Protein AF-A0A377AXT2-F1 (afdb_monomer_lite)

Secondary structure (DSSP, 8-state):
-HHHHHHHHHHHHTSPP--HHHHHHHTS---TTEEEEEEETTEEEEEE--HHHHHHHT--S-----

Foldseek 3Di:
DVVVVVVVCVVCVP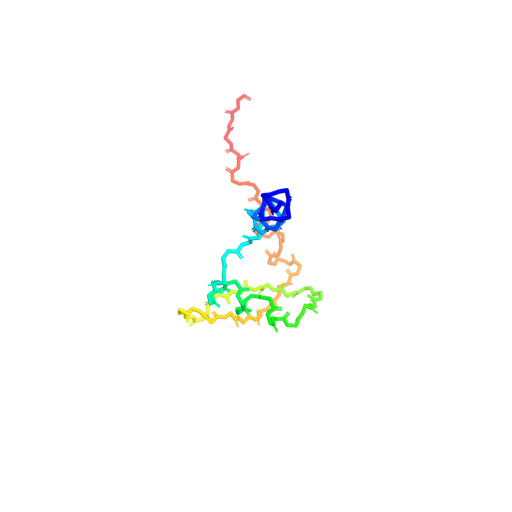DDPDDLLVVQVVPADDDPQWDWDAPDHSHIDIDGHDPVNVVVVPPDPPPDDD

Organism: Escherichia coli (NCBI:txid562)

Structure (mmCIF, N/CA/C/O backbone):
data_AF-A0A377AXT2-F1
#
_entry.id   AF-A0A377AXT2-F1
#
loop_
_atom_site.group_PDB
_atom_site.id
_atom_site.type_symbol
_atom_site.label_atom_id
_atom_site.label_alt_id
_atom_site.label_comp_id
_atom_site.label_asym_id
_atom_site.label_entity_id
_atom_site.label_seq_id
_atom_site.pdbx_PDB_ins_code
_atom_site.Cartn_x
_atom_site.Cartn_y
_atom_site.Cartn_z
_atom_site.occupancy
_atom_site.B_iso_or_equiv
_atom_site.auth_seq_id
_atom_site.auth_comp_id
_atom_site.auth_asym_id
_atom_site.auth_atom_id
_atom_site.pdbx_PDB_model_num
ATOM 1 N N . MET A 1 1 ? 22.853 11.309 -33.547 1.00 63.09 1 MET A N 1
ATOM 2 C CA . MET A 1 1 ? 22.033 10.127 -33.201 1.00 63.09 1 MET A CA 1
ATOM 3 C C . MET A 1 1 ? 22.161 9.722 -31.728 1.00 63.09 1 MET A C 1
ATOM 5 O O . MET A 1 1 ? 21.145 9.439 -31.118 1.00 63.09 1 MET A O 1
ATOM 9 N N . THR A 1 2 ? 23.351 9.765 -31.113 1.00 78.38 2 THR A N 1
ATOM 10 C CA . THR A 1 2 ? 23.588 9.384 -29.696 1.00 78.38 2 THR A CA 1
ATOM 11 C C . THR A 1 2 ? 22.839 10.225 -28.657 1.00 78.38 2 THR A C 1
ATOM 13 O O . THR A 1 2 ? 22.278 9.675 -27.721 1.00 78.38 2 THR A O 1
ATOM 16 N N . ARG A 1 3 ? 22.713 11.541 -28.876 1.00 83.31 3 ARG A N 1
ATOM 17 C CA . ARG A 1 3 ? 22.047 12.480 -27.947 1.00 83.31 3 ARG A CA 1
ATOM 18 C C . ARG A 1 3 ? 20.604 12.099 -27.582 1.00 83.31 3 ARG A C 1
ATOM 20 O O . ARG A 1 3 ? 20.170 12.379 -26.473 1.00 83.31 3 ARG A O 1
ATOM 27 N N . PHE A 1 4 ? 19.869 11.474 -28.503 1.00 88.25 4 PHE A N 1
ATOM 28 C CA . PHE A 1 4 ? 18.502 11.013 -28.246 1.00 88.25 4 PHE A CA 1
ATOM 29 C C . PHE A 1 4 ? 18.489 9.738 -27.393 1.00 88.25 4 PHE A C 1
ATOM 31 O O . PHE A 1 4 ? 17.735 9.653 -26.428 1.00 88.25 4 PHE A O 1
ATOM 38 N N . CYS A 1 5 ? 19.365 8.776 -27.694 1.00 85.56 5 CYS A N 1
ATOM 39 C CA . CYS A 1 5 ? 19.503 7.546 -26.913 1.00 85.56 5 CYS A CA 1
ATOM 40 C C . CYS A 1 5 ? 19.948 7.829 -25.470 1.00 85.56 5 CYS A C 1
ATOM 42 O O . CYS A 1 5 ? 19.392 7.252 -24.535 1.00 85.56 5 CYS A O 1
ATOM 44 N N . ASP A 1 6 ? 20.889 8.757 -25.281 1.00 89.44 6 ASP A N 1
ATOM 45 C CA . ASP A 1 6 ? 21.355 9.176 -23.953 1.00 89.44 6 ASP A CA 1
ATOM 46 C C . ASP A 1 6 ? 20.219 9.824 -23.149 1.00 89.44 6 ASP A C 1
ATOM 48 O O . ASP A 1 6 ? 20.026 9.532 -21.969 1.00 89.44 6 ASP A O 1
ATOM 52 N N . HIS A 1 7 ? 19.412 10.661 -23.808 1.00 88.12 7 HIS A N 1
ATOM 53 C CA . HIS A 1 7 ? 18.262 11.308 -23.188 1.00 88.12 7 HIS A CA 1
ATOM 54 C C . HIS A 1 7 ? 17.184 10.297 -22.772 1.00 88.12 7 HIS A C 1
ATOM 56 O O . HIS A 1 7 ? 16.688 10.365 -21.649 1.00 88.12 7 HIS A O 1
ATOM 62 N N . MET A 1 8 ? 16.875 9.322 -23.633 1.00 91.19 8 MET A N 1
ATOM 63 C CA . MET A 1 8 ? 15.922 8.246 -23.330 1.00 91.19 8 MET A CA 1
ATOM 64 C C . MET A 1 8 ? 16.414 7.335 -22.196 1.00 91.19 8 MET A C 1
ATOM 66 O O . MET A 1 8 ? 15.631 6.959 -21.325 1.00 91.19 8 MET A O 1
ATOM 70 N N . THR A 1 9 ? 17.713 7.025 -22.162 1.00 89.81 9 THR A N 1
ATOM 71 C CA . THR A 1 9 ? 18.325 6.211 -21.099 1.00 89.81 9 THR A CA 1
ATOM 72 C C . THR A 1 9 ? 18.262 6.937 -19.757 1.00 89.81 9 THR A C 1
ATOM 74 O O . THR A 1 9 ? 17.833 6.363 -18.758 1.00 89.81 9 THR A O 1
ATOM 77 N N . ASN A 1 10 ? 18.603 8.227 -19.739 1.00 89.00 10 ASN A N 1
ATOM 78 C CA . ASN A 1 10 ? 18.547 9.045 -18.531 1.00 89.00 10 ASN A CA 1
ATOM 79 C C . ASN A 1 10 ? 17.104 9.257 -18.033 1.00 89.00 10 ASN A C 1
ATOM 81 O O . ASN A 1 10 ? 16.844 9.209 -16.833 1.00 89.00 10 ASN A O 1
ATOM 85 N N . ALA A 1 11 ? 16.143 9.432 -18.947 1.00 87.88 11 ALA A N 1
ATOM 86 C CA . ALA A 1 11 ? 14.728 9.573 -18.600 1.00 87.88 11 ALA A CA 1
ATOM 87 C C . ALA A 1 11 ? 14.148 8.321 -17.909 1.00 87.88 11 ALA A C 1
ATOM 89 O O . ALA A 1 11 ? 13.235 8.434 -17.079 1.00 87.88 11 ALA A O 1
ATOM 90 N N . LEU A 1 12 ? 14.677 7.137 -18.237 1.00 87.50 12 LEU A N 1
ATOM 91 C CA . LEU A 1 12 ? 14.234 5.856 -17.688 1.00 87.50 12 LEU A CA 1
ATOM 92 C C . LEU A 1 12 ? 15.024 5.420 -16.443 1.00 87.50 12 LEU A C 1
ATOM 94 O O . LEU A 1 12 ? 14.463 4.725 -15.601 1.00 87.50 12 LEU A O 1
ATOM 98 N N . ALA A 1 13 ? 16.271 5.872 -16.274 1.00 84.62 13 ALA A N 1
ATOM 99 C CA . ALA A 1 13 ? 17.153 5.477 -15.169 1.00 84.62 13 ALA A CA 1
ATOM 100 C C . ALA A 1 13 ? 16.582 5.751 -13.761 1.00 84.62 13 ALA A C 1
ATOM 102 O O . ALA A 1 13 ? 16.921 5.050 -12.813 1.00 84.62 13 ALA A O 1
ATOM 103 N N . GLY A 1 14 ? 15.705 6.749 -13.614 1.00 80.19 14 GLY A N 1
ATOM 104 C CA . GLY A 1 14 ? 15.057 7.078 -12.337 1.00 80.19 14 GLY A CA 1
ATOM 105 C C . GLY A 1 14 ? 13.715 6.380 -12.088 1.00 80.19 14 GLY A C 1
ATOM 106 O O . GLY A 1 14 ? 13.073 6.646 -11.073 1.00 80.19 14 GLY A O 1
ATOM 107 N N . LYS A 1 15 ? 13.227 5.554 -13.020 1.00 84.50 15 LYS A N 1
ATOM 108 C CA . LYS A 1 15 ? 11.954 4.839 -12.861 1.00 84.50 15 LYS A CA 1
ATOM 109 C C . LYS A 1 15 ? 12.200 3.539 -12.097 1.00 84.50 15 LYS A C 1
ATOM 111 O O . LYS A 1 15 ? 13.171 2.837 -12.365 1.00 84.50 15 LYS A O 1
ATOM 116 N N . GLN A 1 16 ? 11.309 3.202 -11.166 1.00 79.38 16 GLN A N 1
ATOM 117 C CA . GLN A 1 16 ? 11.345 1.880 -10.543 1.00 79.38 16 GLN A CA 1
ATOM 118 C C . GLN A 1 16 ? 11.093 0.807 -11.621 1.00 79.38 16 GLN A C 1
ATOM 120 O O . GLN A 1 16 ? 10.193 0.994 -12.449 1.00 79.38 16 GLN A O 1
ATOM 125 N N . PRO A 1 17 ? 11.863 -0.298 -11.645 1.00 77.81 17 PRO A N 1
ATOM 126 C CA . PRO A 1 17 ? 11.563 -1.449 -12.490 1.00 77.81 17 PRO A CA 1
ATOM 127 C C . PRO A 1 17 ? 10.134 -1.935 -12.243 1.00 77.81 17 PRO A C 1
ATOM 129 O O . PRO A 1 17 ? 9.620 -1.807 -11.131 1.00 77.81 17 PRO A O 1
ATOM 132 N N . LYS A 1 18 ? 9.488 -2.502 -13.269 1.00 79.56 18 LYS A N 1
ATOM 133 C CA . LYS A 1 18 ? 8.155 -3.087 -13.104 1.00 79.56 18 LYS A CA 1
ATOM 134 C C . LYS A 1 18 ? 8.248 -4.262 -12.132 1.00 79.56 18 LYS A C 1
ATOM 136 O O . LYS A 1 18 ? 8.694 -5.342 -12.503 1.00 79.56 18 LYS A O 1
ATOM 141 N N . ASP A 1 19 ? 7.802 -4.016 -10.913 1.00 87.12 19 ASP A N 1
ATOM 142 C CA . ASP A 1 19 ? 7.741 -4.986 -9.836 1.00 87.12 19 ASP A CA 1
ATOM 143 C C . ASP A 1 19 ? 6.270 -5.287 -9.522 1.00 87.12 19 ASP A C 1
ATOM 145 O O . ASP A 1 19 ? 5.422 -4.385 -9.472 1.00 87.12 19 ASP A O 1
ATOM 149 N N . ALA A 1 20 ? 5.944 -6.571 -9.392 1.00 88.06 20 ALA A N 1
ATOM 150 C CA . ALA A 1 20 ? 4.568 -7.012 -9.199 1.00 88.06 20 ALA A CA 1
ATOM 151 C C . ALA A 1 20 ? 4.028 -6.592 -7.819 1.00 88.06 20 ALA A C 1
ATOM 153 O O . ALA A 1 20 ? 2.855 -6.234 -7.707 1.00 88.06 20 ALA A O 1
ATOM 154 N N . THR A 1 21 ? 4.892 -6.483 -6.807 1.00 89.88 21 THR A N 1
ATOM 155 C CA . THR A 1 21 ? 4.537 -5.963 -5.483 1.00 89.88 21 THR A CA 1
ATOM 156 C C . THR A 1 21 ? 4.297 -4.449 -5.517 1.00 89.88 21 THR A C 1
ATOM 158 O O . THR A 1 21 ? 3.308 -3.978 -4.948 1.00 89.88 21 THR A O 1
ATOM 161 N N . LEU A 1 22 ? 5.121 -3.672 -6.234 1.00 90.19 22 LEU A N 1
ATOM 162 C CA . LEU A 1 22 ? 4.861 -2.233 -6.439 1.00 90.19 22 LEU A CA 1
ATOM 163 C C . LEU A 1 22 ? 3.564 -1.985 -7.217 1.00 90.19 22 LEU A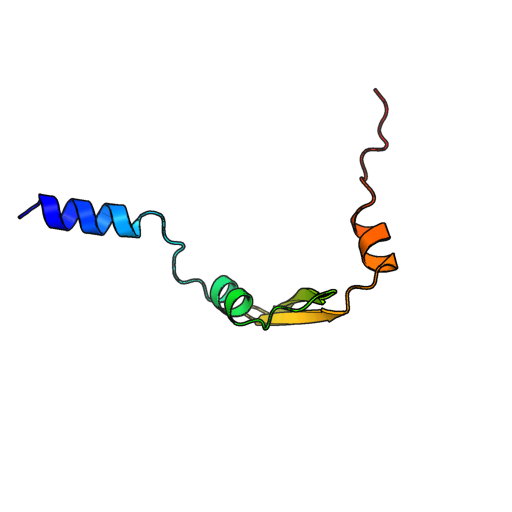 C 1
ATOM 165 O O . LEU A 1 22 ? 2.823 -1.055 -6.899 1.00 90.19 22 LEU A O 1
ATOM 169 N N . THR A 1 23 ? 3.276 -2.831 -8.206 1.00 89.38 23 THR A N 1
ATOM 170 C CA . THR A 1 23 ? 2.026 -2.768 -8.974 1.00 89.38 23 THR A CA 1
ATOM 171 C C . THR A 1 23 ? 0.824 -3.018 -8.061 1.00 89.38 23 THR A C 1
ATOM 173 O O . THR A 1 23 ? -0.094 -2.203 -8.032 1.00 89.38 23 THR A O 1
ATOM 176 N N . ALA A 1 24 ? 0.871 -4.069 -7.236 1.00 91.81 24 ALA A N 1
ATOM 177 C CA . ALA A 1 24 ? -0.201 -4.398 -6.297 1.00 91.81 24 ALA A CA 1
ATOM 178 C C . ALA A 1 24 ? -0.467 -3.283 -5.268 1.00 91.81 24 ALA A C 1
ATOM 180 O O . ALA A 1 24 ? -1.608 -3.071 -4.858 1.00 91.81 24 ALA A O 1
ATOM 181 N N . LEU A 1 25 ? 0.571 -2.551 -4.850 1.00 91.31 25 LEU A N 1
ATOM 182 C CA . LEU A 1 25 ? 0.417 -1.399 -3.960 1.00 91.31 25 LEU A CA 1
ATOM 183 C C . LEU A 1 25 ? -0.183 -0.182 -4.684 1.00 91.31 25 LEU A C 1
ATOM 185 O O . LEU A 1 25 ? -1.005 0.525 -4.104 1.00 91.31 25 LEU A O 1
ATOM 189 N N . ALA A 1 26 ? 0.213 0.059 -5.937 1.00 91.12 26 ALA A N 1
ATOM 190 C CA . ALA A 1 26 ? -0.279 1.175 -6.747 1.00 91.12 26 ALA A CA 1
ATOM 191 C C . ALA A 1 26 ? -1.744 1.004 -7.189 1.00 91.12 26 ALA A C 1
ATOM 193 O O . ALA A 1 26 ? -2.442 1.996 -7.383 1.00 91.12 26 ALA A O 1
ATOM 194 N N . GLU A 1 27 ? -2.218 -0.237 -7.323 1.00 91.62 27 GLU A N 1
ATOM 195 C CA . GLU A 1 27 ? -3.613 -0.565 -7.660 1.00 91.62 27 GLU A CA 1
ATOM 196 C C . GLU A 1 27 ? -4.599 -0.327 -6.500 1.00 91.62 27 GLU A C 1
ATOM 198 O O . GLU A 1 27 ? -5.817 -0.375 -6.686 1.00 91.62 27 GLU A O 1
ATOM 203 N N . LEU A 1 28 ? -4.102 -0.071 -5.290 1.00 92.56 28 LEU A N 1
ATOM 204 C CA . LEU A 1 28 ? -4.925 -0.010 -4.091 1.00 92.56 28 LEU A CA 1
ATOM 205 C C . LEU A 1 28 ? -5.684 1.324 -3.981 1.00 92.56 28 LEU A C 1
ATOM 207 O O . LEU A 1 28 ? -5.091 2.402 -4.001 1.00 92.56 28 LEU A O 1
ATOM 211 N N . ALA A 1 29 ? -7.008 1.260 -3.806 1.00 90.44 29 ALA A N 1
ATOM 212 C CA . ALA A 1 29 ? -7.857 2.447 -3.690 1.00 90.44 29 ALA A CA 1
ATOM 213 C C . ALA A 1 29 ? -7.562 3.226 -2.397 1.00 90.44 29 ALA A C 1
ATOM 215 O O . ALA A 1 29 ? -7.960 2.817 -1.306 1.00 90.44 29 ALA A O 1
ATOM 216 N N . THR A 1 30 ? -6.871 4.360 -2.508 1.00 85.19 30 THR A N 1
ATOM 217 C CA . THR A 1 30 ? -6.482 5.159 -1.344 1.00 85.19 30 THR A CA 1
ATOM 218 C C . THR A 1 30 ? -7.704 5.743 -0.633 1.00 85.19 30 THR A C 1
ATOM 220 O O . THR A 1 30 ? -8.661 6.219 -1.243 1.00 8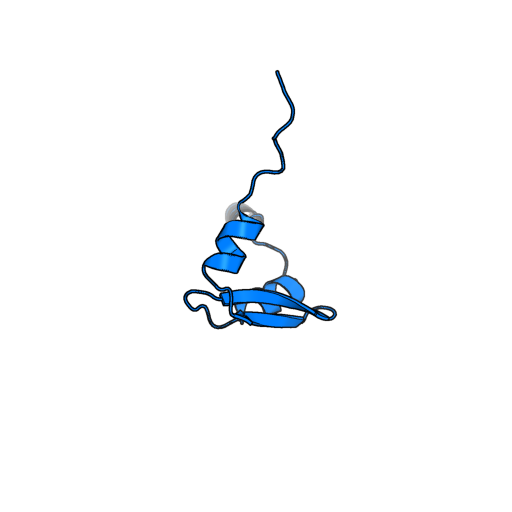5.19 30 THR A O 1
ATOM 223 N N . SER A 1 31 ? -7.693 5.677 0.697 1.00 89.56 31 SER A N 1
ATOM 224 C CA . SER A 1 31 ? -8.760 6.201 1.545 1.00 89.56 31 SER A CA 1
ATOM 225 C C . SER A 1 31 ? -8.198 6.576 2.913 1.00 89.56 31 SER A C 1
ATOM 227 O O . SER A 1 31 ? -7.193 6.012 3.355 1.00 89.56 31 SER A O 1
ATOM 229 N N . ALA A 1 32 ? -8.840 7.539 3.574 1.00 91.69 32 ALA A N 1
ATOM 230 C CA . ALA A 1 32 ? -8.482 7.929 4.929 1.00 91.69 32 ALA A CA 1
ATOM 231 C C . ALA A 1 32 ? -8.615 6.739 5.892 1.00 91.69 32 ALA A C 1
ATOM 233 O O . ALA A 1 32 ? -9.449 5.853 5.702 1.00 91.69 32 ALA A O 1
ATOM 234 N N . ASP A 1 33 ? -7.780 6.727 6.933 1.00 93.19 33 ASP A N 1
ATOM 235 C CA . ASP A 1 33 ? -7.839 5.726 8.004 1.00 93.19 33 ASP A CA 1
ATOM 236 C C . ASP A 1 33 ? -7.723 4.268 7.504 1.00 93.19 33 ASP A C 1
ATOM 238 O O . ASP A 1 33 ? -8.292 3.346 8.094 1.00 93.19 33 ASP A O 1
ATOM 242 N N . LYS A 1 34 ? -6.975 4.035 6.417 1.00 93.50 34 LYS A N 1
ATOM 243 C CA . LYS A 1 34 ? -6.648 2.697 5.905 1.00 93.50 34 LYS A CA 1
ATOM 244 C C . LYS A 1 34 ? -5.145 2.438 5.929 1.00 93.50 34 LYS A C 1
ATOM 246 O O . LYS A 1 34 ? -4.353 3.324 5.624 1.00 93.50 34 LYS A O 1
ATOM 251 N N . LEU A 1 35 ? -4.767 1.206 6.262 1.00 93.56 35 LEU A N 1
ATOM 252 C CA . LEU A 1 35 ? -3.386 0.730 6.222 1.00 93.56 35 LEU A CA 1
ATOM 253 C C . LEU A 1 35 ? -3.242 -0.349 5.139 1.00 93.56 35 LEU A C 1
ATOM 255 O O . LEU A 1 35 ? -3.912 -1.382 5.240 1.00 93.56 35 LEU A O 1
ATOM 259 N N . PRO A 1 36 ? -2.384 -0.140 4.127 1.00 94.88 36 PRO A N 1
ATOM 260 C CA . PRO A 1 36 ? -1.962 -1.200 3.221 1.00 94.88 36 PRO A CA 1
ATOM 261 C C . PRO A 1 36 ? -1.181 -2.291 3.954 1.00 94.88 36 PRO A C 1
ATOM 263 O O . PRO A 1 36 ? -0.321 -1.995 4.783 1.00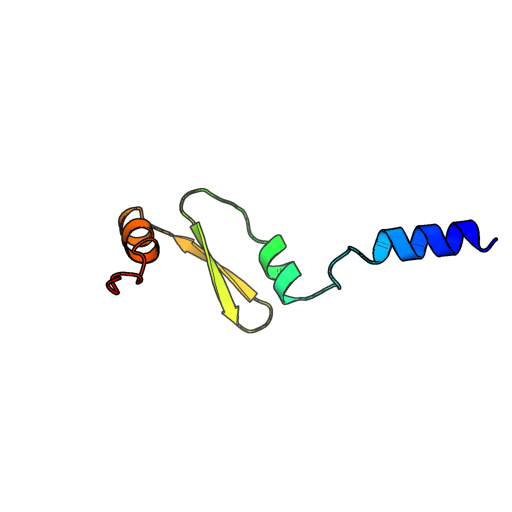 94.88 36 PRO A O 1
ATOM 266 N N . TYR A 1 37 ? -1.452 -3.549 3.626 1.00 93.81 37 TYR A N 1
ATOM 267 C CA . TYR A 1 37 ? -0.691 -4.702 4.100 1.00 93.81 37 TYR A CA 1
ATOM 268 C C . TYR A 1 37 ? -0.656 -5.795 3.027 1.00 93.81 37 TYR A C 1
ATOM 270 O O . TYR A 1 37 ? -1.537 -5.861 2.169 1.00 93.81 37 TYR A O 1
ATOM 278 N N . PHE A 1 38 ? 0.359 -6.658 3.071 1.00 95.31 38 PHE A N 1
ATOM 279 C CA . PHE A 1 38 ? 0.500 -7.755 2.117 1.00 95.31 38 PHE A CA 1
ATOM 280 C C . PHE A 1 38 ? -0.288 -8.986 2.568 1.00 95.31 38 PHE A C 1
ATOM 282 O O . PHE A 1 38 ? -0.213 -9.395 3.726 1.00 95.31 38 PHE A O 1
ATOM 289 N N . THR A 1 39 ? -1.036 -9.586 1.644 1.00 94.69 39 THR A N 1
ATOM 290 C CA . THR A 1 39 ? -1.814 -10.820 1.877 1.00 94.69 39 THR A CA 1
ATOM 291 C C . THR A 1 39 ? -1.162 -12.053 1.253 1.00 94.69 39 THR A C 1
ATOM 293 O O . THR A 1 39 ? -1.622 -13.173 1.459 1.00 94.69 39 THR A O 1
ATOM 296 N N . GLY A 1 40 ? -0.079 -11.853 0.502 1.00 94.06 40 GLY A N 1
ATOM 297 C CA . GLY A 1 40 ? 0.717 -12.882 -0.152 1.00 94.06 40 GLY A CA 1
ATOM 298 C C . GLY A 1 40 ? 1.771 -12.243 -1.055 1.00 94.06 40 GLY A C 1
ATOM 299 O O . GLY A 1 40 ? 1.887 -11.017 -1.101 1.00 94.06 40 GLY A O 1
ATOM 300 N N . ALA A 1 41 ? 2.519 -13.069 -1.788 1.00 92.88 41 ALA A N 1
ATOM 301 C CA . ALA A 1 41 ? 3.418 -12.576 -2.828 1.00 92.88 41 ALA A CA 1
ATOM 302 C C . ALA A 1 41 ? 2.621 -11.756 -3.854 1.00 92.88 41 ALA A C 1
ATOM 304 O O . ALA A 1 41 ? 1.582 -12.220 -4.334 1.00 92.88 41 ALA A O 1
ATOM 305 N N . ASP A 1 42 ? 3.089 -10.538 -4.134 1.00 91.69 42 ASP A N 1
ATOM 306 C CA . ASP A 1 42 ? 2.503 -9.619 -5.116 1.00 91.69 42 ASP A CA 1
ATOM 307 C C . ASP A 1 42 ? 1.018 -9.296 -4.886 1.00 91.69 42 ASP A C 1
ATOM 309 O O . ASP A 1 42 ? 0.261 -9.041 -5.823 1.00 91.69 42 ASP A O 1
ATOM 313 N N . ARG A 1 43 ? 0.566 -9.327 -3.626 1.00 91.88 43 ARG A N 1
ATOM 314 C CA . ARG A 1 43 ? -0.821 -9.027 -3.251 1.00 91.88 43 ARG A CA 1
ATOM 315 C C . ARG A 1 43 ? -0.863 -8.099 -2.052 1.00 91.88 43 ARG A C 1
ATOM 317 O O . ARG A 1 43 ? -0.312 -8.415 -0.997 1.00 91.88 43 ARG A O 1
ATOM 324 N N . ALA A 1 44 ? -1.581 -6.992 -2.196 1.00 95.56 44 ALA A N 1
ATOM 325 C CA . ALA A 1 44 ? -1.837 -6.037 -1.130 1.00 95.56 44 ALA A CA 1
ATOM 326 C C . ALA A 1 44 ? -3.342 -5.863 -0.904 1.00 95.56 44 ALA A C 1
ATOM 328 O O . ALA A 1 44 ? -4.156 -6.027 -1.812 1.00 95.56 44 ALA A O 1
ATOM 329 N N . ALA A 1 45 ? -3.711 -5.535 0.327 1.00 94.06 45 ALA A N 1
ATOM 330 C CA . ALA A 1 45 ? -5.068 -5.185 0.714 1.00 94.06 45 ALA A CA 1
ATOM 331 C C . ALA A 1 45 ? -5.043 -4.024 1.716 1.00 94.06 45 ALA A C 1
ATOM 333 O O . ALA A 1 45 ? -3.998 -3.685 2.270 1.00 94.06 45 ALA A O 1
ATOM 334 N N . LEU A 1 46 ? -6.204 -3.412 1.958 1.00 95.06 46 LEU A N 1
ATOM 335 C CA . LEU A 1 46 ? -6.374 -2.391 2.989 1.00 95.06 46 LEU A CA 1
ATOM 336 C C . LEU A 1 46 ? -7.079 -2.975 4.200 1.00 95.06 46 LEU A C 1
ATOM 338 O O . LEU A 1 46 ? -8.120 -3.618 4.075 1.00 95.06 46 LEU A O 1
ATOM 342 N N . THR A 1 47 ? -6.566 -2.651 5.378 1.00 93.75 47 THR A N 1
ATOM 343 C CA . THR A 1 47 ? -7.293 -2.823 6.634 1.00 93.75 47 THR A CA 1
ATOM 344 C C . THR A 1 47 ? -7.679 -1.466 7.215 1.00 93.75 47 THR A C 1
ATOM 346 O O . THR A 1 47 ? -7.070 -0.441 6.898 1.00 93.75 47 THR A O 1
ATOM 349 N N . ALA A 1 48 ? -8.725 -1.430 8.039 1.00 95.06 48 ALA A N 1
ATOM 350 C CA . ALA A 1 48 ? -9.101 -0.219 8.757 1.00 95.06 48 ALA A CA 1
ATOM 351 C C . ALA A 1 48 ? -8.059 0.094 9.839 1.00 95.06 48 ALA A C 1
ATOM 353 O O . ALA A 1 48 ? -7.752 -0.751 10.678 1.00 95.06 48 ALA A O 1
ATOM 354 N N . LEU A 1 49 ? -7.539 1.320 9.835 1.00 95.25 49 LEU A N 1
ATOM 355 C CA . LEU A 1 49 ? -6.581 1.804 10.816 1.00 95.25 49 LEU A CA 1
ATOM 356 C C . LEU A 1 49 ? -7.250 2.826 11.730 1.00 95.25 49 LEU A C 1
ATOM 358 O O . LEU A 1 49 ? -7.457 3.979 11.360 1.00 95.25 49 LEU A O 1
ATOM 362 N N . THR A 1 50 ? -7.568 2.402 12.948 1.00 94.69 50 THR A N 1
ATOM 363 C CA . THR A 1 50 ? -8.219 3.264 13.938 1.00 94.69 50 THR A CA 1
ATOM 364 C C . THR A 1 50 ? -7.256 4.315 14.492 1.00 94.69 50 THR A C 1
ATOM 366 O O . THR A 1 50 ? -6.034 4.156 14.453 1.00 94.69 50 THR A O 1
ATOM 369 N N . SER A 1 51 ? -7.810 5.381 15.076 1.00 91.75 51 SER A N 1
ATOM 370 C CA . SER A 1 51 ? -7.027 6.401 15.786 1.00 91.75 51 SER A CA 1
ATOM 371 C C . SER A 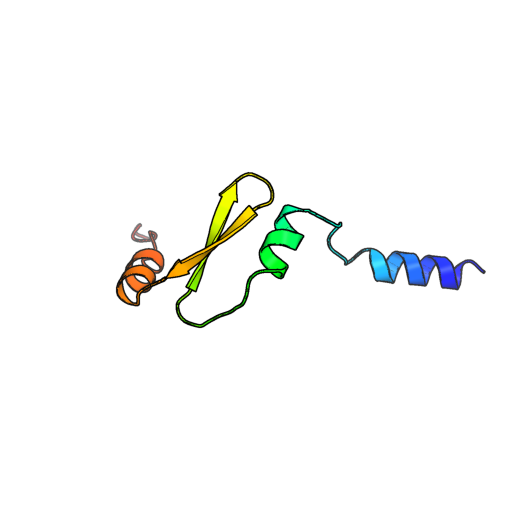1 51 ? -6.169 5.795 16.907 1.00 91.75 51 SER A C 1
ATOM 373 O O . SER A 1 51 ? -4.976 6.080 17.001 1.00 91.75 51 SER A O 1
ATOM 375 N N . VAL A 1 52 ? -6.738 4.870 17.694 1.00 93.00 52 VAL A N 1
ATOM 376 C CA . VAL A 1 52 ? -6.001 4.132 18.736 1.00 93.00 52 VAL A CA 1
ATOM 377 C C . VAL A 1 52 ? -4.871 3.305 18.122 1.00 93.00 52 VAL A C 1
ATOM 379 O O . VAL A 1 52 ? -3.752 3.328 18.628 1.00 93.00 52 VAL A O 1
ATOM 382 N N . GLY A 1 53 ? -5.132 2.630 16.998 1.00 91.81 53 GLY A N 1
ATOM 383 C CA . GLY A 1 53 ? -4.110 1.895 16.253 1.00 91.81 53 GLY A CA 1
ATOM 384 C C . GLY A 1 53 ? -2.942 2.789 15.829 1.00 91.81 53 GLY A C 1
ATOM 385 O O . GLY A 1 53 ? -1.791 2.439 16.075 1.00 91.81 53 GLY A O 1
ATOM 386 N N . ARG A 1 54 ? -3.216 3.984 15.286 1.00 92.81 54 ARG A N 1
ATOM 387 C CA . ARG A 1 54 ? -2.171 4.972 14.945 1.00 92.81 54 ARG A CA 1
ATOM 388 C C . ARG A 1 54 ? -1.384 5.441 16.158 1.00 92.81 54 ARG A C 1
ATOM 390 O O . ARG A 1 54 ? -0.165 5.544 16.079 1.00 92.81 54 ARG A O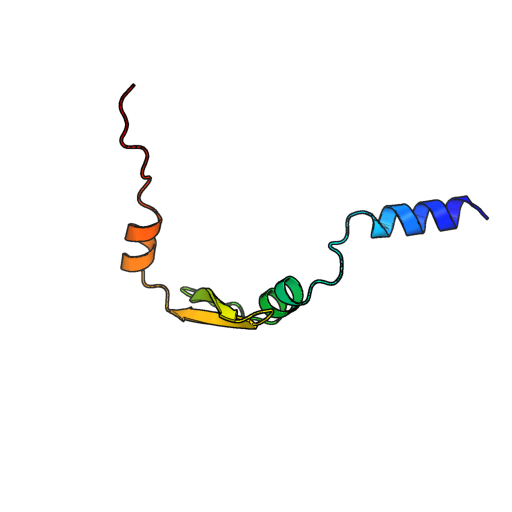 1
ATOM 397 N N . ALA A 1 55 ? -2.066 5.709 17.268 1.00 91.94 55 ALA A N 1
ATOM 398 C CA . ALA A 1 55 ? -1.415 6.137 18.498 1.00 91.94 55 ALA A CA 1
ATOM 399 C C . ALA A 1 55 ? -0.456 5.064 19.036 1.00 91.94 55 ALA A C 1
ATOM 401 O O . ALA A 1 55 ? 0.602 5.401 19.554 1.00 91.94 55 ALA A O 1
ATOM 402 N N . ILE A 1 56 ? -0.800 3.780 18.895 1.00 91.38 56 ILE A N 1
ATOM 403 C CA . ILE A 1 56 ? 0.081 2.667 19.272 1.00 91.38 56 ILE A CA 1
ATOM 404 C C . ILE A 1 56 ? 1.275 2.570 18.314 1.00 91.38 56 ILE A C 1
ATOM 406 O O . ILE A 1 56 ? 2.408 2.527 18.785 1.00 91.38 56 ILE A O 1
ATOM 410 N N . LEU A 1 57 ? 1.042 2.578 16.996 1.00 88.56 57 LEU A N 1
ATOM 411 C CA . LEU A 1 57 ? 2.108 2.489 15.984 1.00 88.56 57 LEU A CA 1
ATOM 412 C C . LEU A 1 57 ? 3.084 3.675 16.037 1.00 88.56 57 LEU A C 1
ATOM 414 O O . LEU A 1 57 ? 4.266 3.511 15.756 1.00 88.56 57 LEU A O 1
ATOM 418 N N . GLY A 1 58 ? 2.597 4.862 16.408 1.00 87.81 58 GLY A N 1
ATOM 419 C CA . GLY A 1 58 ? 3.396 6.082 16.531 1.00 87.81 58 GLY A CA 1
ATOM 420 C C . GLY A 1 58 ? 4.188 6.208 17.836 1.00 87.81 58 GLY A C 1
ATOM 421 O O . GLY A 1 58 ? 4.915 7.188 17.999 1.00 87.81 58 GLY A O 1
ATOM 422 N N . LYS A 1 59 ? 4.071 5.264 18.783 1.00 82.06 59 LYS A N 1
ATOM 423 C CA . LYS A 1 59 ? 4.901 5.279 19.997 1.00 82.06 59 LYS A CA 1
ATOM 424 C C . LYS A 1 59 ? 6.345 4.940 19.633 1.00 82.06 59 LYS A C 1
ATOM 426 O O . LYS A 1 59 ? 6.681 3.775 19.423 1.00 82.06 59 LYS A O 1
ATOM 431 N N . ASN A 1 60 ? 7.205 5.959 19.621 1.00 68.38 60 ASN A N 1
ATOM 432 C CA . ASN A 1 60 ? 8.651 5.782 19.531 1.00 68.38 60 ASN A CA 1
ATOM 433 C C . ASN A 1 60 ? 9.125 4.776 20.591 1.00 68.38 60 ASN A C 1
ATOM 435 O O . ASN A 1 60 ? 8.961 5.006 21.785 1.00 68.38 60 ASN A O 1
ATOM 439 N N . GLN A 1 61 ? 9.786 3.703 20.154 1.00 61.59 61 GLN A N 1
ATOM 440 C CA . GLN A 1 61 ? 10.548 2.801 21.030 1.00 61.59 61 GLN A CA 1
ATOM 441 C C . GLN A 1 61 ? 11.866 3.436 21.522 1.00 61.59 61 GLN A C 1
ATOM 443 O O . GLN A 1 61 ? 12.683 2.769 22.146 1.00 61.59 61 GLN A O 1
ATOM 448 N N . HIS A 1 62 ? 12.095 4.729 21.266 1.00 53.12 62 HIS A N 1
ATOM 449 C CA . HIS A 1 62 ? 13.241 5.468 21.790 1.00 53.12 62 HIS A CA 1
ATOM 450 C C . HIS A 1 62 ? 12.898 6.115 23.139 1.00 53.12 62 HIS A C 1
ATOM 452 O O . HIS A 1 62 ? 12.872 7.333 23.289 1.00 53.12 62 HIS A O 1
ATOM 458 N N . SER A 1 63 ? 12.603 5.272 24.125 1.00 56.59 63 SER A N 1
ATOM 459 C CA . SER A 1 63 ? 12.761 5.595 25.544 1.00 56.59 63 SER A CA 1
ATOM 460 C C . SER A 1 63 ? 14.031 4.894 26.028 1.00 56.59 63 SER A C 1
ATOM 462 O O . SER A 1 63 ? 13.976 3.905 26.754 1.00 56.59 63 SER A O 1
ATOM 464 N N . GLY A 1 64 ? 15.176 5.344 25.522 1.00 58.59 64 GLY A N 1
ATOM 465 C CA . GLY A 1 64 ? 16.498 4.908 25.951 1.00 58.59 64 GLY A CA 1
ATOM 466 C C . GLY A 1 64 ? 17.310 6.156 26.247 1.00 58.59 64 GLY A C 1
ATOM 467 O O . GLY A 1 64 ? 17.567 6.942 25.346 1.00 58.59 64 GLY A O 1
ATOM 468 N N . SER A 1 65 ? 17.610 6.355 27.523 1.00 52.97 65 SER A N 1
ATOM 469 C CA . SER A 1 65 ? 18.301 7.499 28.103 1.00 52.97 65 SER A CA 1
ATOM 470 C C . SER A 1 65 ? 19.548 7.947 27.333 1.00 52.97 65 SER A C 1
ATOM 472 O O . SER A 1 65 ? 20.365 7.131 26.908 1.00 52.97 65 SER A O 1
ATOM 474 N N . SER A 1 66 ? 19.745 9.259 27.254 1.00 52.81 66 SER A N 1
ATOM 475 C CA . SER A 1 66 ? 21.063 9.899 27.234 1.00 52.81 66 SER A CA 1
ATOM 476 C C . SER A 1 66 ? 21.002 11.126 28.129 1.00 52.81 66 SER A C 1
ATOM 478 O O . SER A 1 66 ? 19.937 11.785 28.119 1.00 52.81 66 SER A O 1
#

Sequence (66 aa):
MTRFCDHMTNALAGKQPKDATLTALAELATSADKLPYFTGADRAALTALTSVGRAILGKNQHSGSS

Radius of gyration: 19.63 Å; chains: 1; bounding box: 33×25×61 Å

pLDDT: mean 85.99, std 11.26, range [52.81, 95.56]